Protein AF-A0A960HFF9-F1 (afdb_monomer)

Structure (mmCIF, N/CA/C/O backbone):
data_AF-A0A960HFF9-F1
#
_entry.id   AF-A0A960HFF9-F1
#
loop_
_atom_site.group_PDB
_atom_site.id
_atom_site.type_symbol
_atom_site.label_atom_id
_atom_site.label_alt_id
_atom_site.label_comp_id
_atom_site.label_asym_id
_atom_site.label_entity_id
_atom_site.label_seq_id
_atom_site.pdbx_PDB_ins_code
_atom_site.Cartn_x
_atom_site.Cartn_y
_atom_site.Cartn_z
_atom_site.occupancy
_atom_site.B_iso_or_equiv
_atom_site.auth_seq_id
_atom_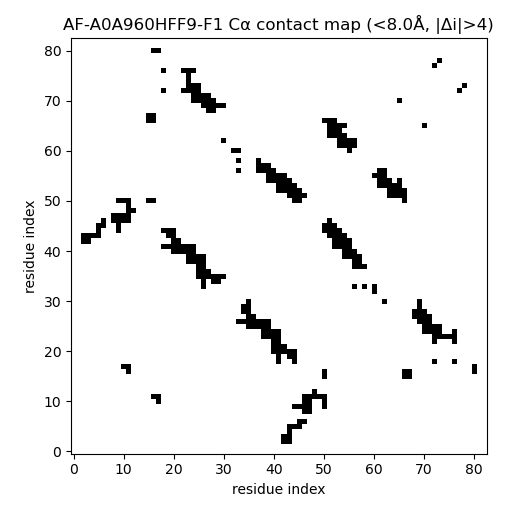site.auth_comp_id
_atom_site.auth_asym_id
_atom_site.auth_atom_id
_atom_site.pdbx_PDB_model_num
ATOM 1 N N . MET A 1 1 ? -10.824 12.114 -2.373 1.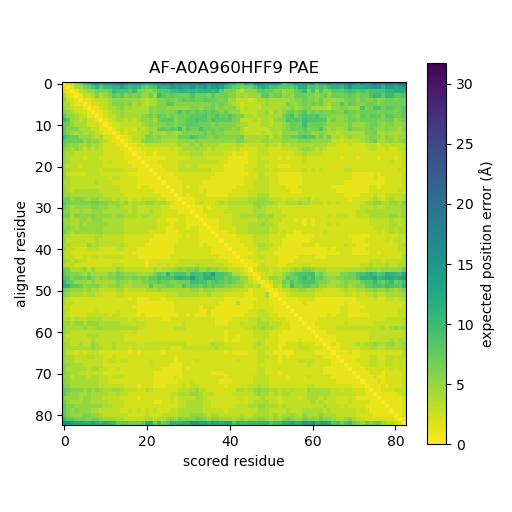00 64.19 1 MET A N 1
ATOM 2 C CA . MET A 1 1 ? -9.573 11.365 -2.142 1.00 64.19 1 MET A CA 1
ATOM 3 C C . MET A 1 1 ? -8.615 11.679 -3.280 1.00 64.19 1 MET A C 1
ATOM 5 O O . MET A 1 1 ? -8.967 11.426 -4.426 1.00 64.19 1 MET A O 1
ATOM 9 N N . THR A 1 2 ? -7.482 12.319 -2.999 1.00 75.75 2 THR A N 1
ATOM 10 C CA . THR A 1 2 ? -6.600 12.872 -4.043 1.00 75.75 2 THR A CA 1
ATOM 11 C C . THR A 1 2 ? -5.533 11.853 -4.427 1.00 75.75 2 THR A C 1
ATOM 13 O O . THR A 1 2 ? -4.727 11.462 -3.585 1.00 75.75 2 THR A O 1
ATOM 16 N N . ILE A 1 3 ? -5.520 11.424 -5.690 1.00 80.31 3 ILE A N 1
ATOM 17 C CA . ILE A 1 3 ? -4.472 10.556 -6.243 1.00 80.31 3 ILE A CA 1
ATOM 18 C C . ILE A 1 3 ? -3.415 11.457 -6.875 1.00 80.31 3 ILE A C 1
ATOM 20 O O . ILE A 1 3 ? -3.714 12.241 -7.773 1.00 80.31 3 ILE A O 1
ATOM 24 N N . TRP A 1 4 ? -2.186 11.353 -6.383 1.00 82.62 4 TRP A N 1
ATOM 25 C CA . TRP A 1 4 ? -1.062 12.153 -6.856 1.00 82.62 4 TRP A CA 1
ATOM 26 C C . TRP A 1 4 ? -0.366 11.424 -8.000 1.00 82.62 4 TRP A C 1
ATOM 28 O O . TRP A 1 4 ? -0.271 10.194 -7.993 1.00 82.62 4 TRP A O 1
ATOM 38 N N . LYS A 1 5 ? 0.141 12.172 -8.982 1.00 8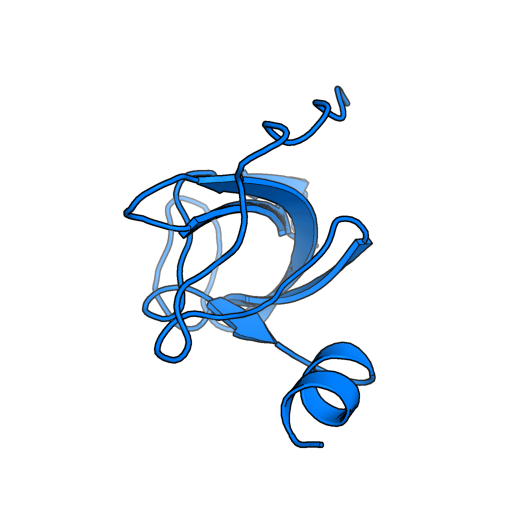6.56 5 LYS A N 1
ATOM 39 C CA . LYS A 1 5 ? 0.990 11.587 -10.020 1.00 86.56 5 LYS A CA 1
ATOM 40 C C . LYS A 1 5 ? 2.350 11.230 -9.395 1.00 86.56 5 LYS A C 1
ATOM 42 O O . LYS A 1 5 ? 2.937 12.099 -8.749 1.00 86.56 5 LYS A O 1
ATOM 47 N N . PRO A 1 6 ? 2.856 9.995 -9.568 1.00 86.69 6 PRO A N 1
ATOM 48 C CA . PRO A 1 6 ? 4.218 9.646 -9.177 1.00 86.69 6 PRO A CA 1
ATOM 49 C C . PRO A 1 6 ? 5.248 10.564 -9.831 1.00 86.69 6 PRO A C 1
ATOM 51 O O . PRO A 1 6 ? 5.040 11.037 -10.954 1.00 86.69 6 PRO A O 1
ATOM 54 N N . HIS A 1 7 ? 6.374 10.782 -9.156 1.00 85.38 7 HIS A N 1
ATOM 55 C CA . HIS A 1 7 ? 7.513 11.440 -9.777 1.00 85.38 7 HIS A CA 1
ATOM 56 C C . HIS A 1 7 ? 8.023 10.597 -10.958 1.00 85.38 7 HIS A C 1
ATOM 58 O O . HIS A 1 7 ? 8.016 9.370 -10.899 1.00 85.38 7 HIS A O 1
ATOM 64 N N . ALA A 1 8 ? 8.483 11.243 -12.034 1.00 84.94 8 ALA A N 1
ATOM 65 C CA . ALA A 1 8 ? 8.905 10.541 -13.254 1.00 84.94 8 ALA A CA 1
ATOM 66 C C . ALA A 1 8 ? 10.097 9.592 -13.033 1.00 84.94 8 ALA A C 1
ATOM 68 O O . ALA A 1 8 ? 10.275 8.640 -13.782 1.00 84.94 8 ALA A O 1
ATOM 69 N N . LEU A 1 9 ? 10.892 9.858 -11.995 1.00 84.12 9 LEU A N 1
ATOM 70 C CA . LEU A 1 9 ? 12.057 9.061 -11.611 1.00 84.12 9 LEU A CA 1
ATOM 71 C C . LEU A 1 9 ? 11.785 8.117 -10.426 1.00 84.12 9 LEU A C 1
ATOM 73 O O . LEU A 1 9 ? 12.731 7.648 -9.803 1.00 84.12 9 LEU A O 1
ATOM 77 N N . ALA A 1 10 ? 10.516 7.870 -10.084 1.00 84.81 10 ALA A N 1
ATOM 78 C CA . ALA A 1 10 ? 10.131 6.959 -9.005 1.00 84.81 10 ALA A CA 1
ATOM 79 C C . ALA A 1 10 ? 10.236 5.491 -9.428 1.00 84.81 10 ALA A C 1
ATOM 81 O O . ALA A 1 10 ? 9.246 4.759 -9.451 1.00 84.81 10 ALA A O 1
ATOM 82 N N . THR A 1 11 ? 11.451 5.093 -9.788 1.00 85.38 11 THR A N 1
ATOM 83 C CA . THR A 1 11 ? 11.804 3.717 -10.108 1.00 85.38 11 THR A CA 1
ATOM 84 C C . THR A 1 11 ? 12.464 3.101 -8.875 1.00 85.38 11 THR A C 1
ATOM 86 O O . THR A 1 11 ? 13.548 3.551 -8.503 1.00 85.38 11 THR A O 1
ATOM 89 N N . PRO A 1 12 ? 11.841 2.103 -8.227 1.00 86.88 12 PRO A N 1
ATOM 90 C CA . PRO A 1 12 ? 12.421 1.456 -7.058 1.00 86.88 12 PRO A CA 1
ATOM 91 C C . PRO A 1 12 ? 13.710 0.706 -7.405 1.00 86.88 12 PRO A C 1
ATOM 93 O O . PRO A 1 12 ? 13.877 0.190 -8.514 1.00 86.88 12 PRO A O 1
ATOM 96 N N . HIS A 1 13 ? 14.614 0.620 -6.430 1.00 87.38 13 HIS A N 1
ATOM 97 C CA . HIS A 1 13 ? 15.786 -0.246 -6.527 1.00 87.38 13 HIS A CA 1
ATOM 98 C C . HIS A 1 13 ? 15.389 -1.730 -6.455 1.00 87.38 13 HIS A C 1
ATOM 100 O O . HIS A 1 13 ? 14.301 -2.074 -5.998 1.00 87.38 13 HIS A O 1
ATOM 106 N N . ALA A 1 14 ? 16.276 -2.620 -6.910 1.00 85.62 14 ALA A N 1
ATOM 107 C CA . ALA A 1 14 ? 15.994 -4.057 -7.009 1.00 85.62 14 ALA A CA 1
ATOM 108 C C . ALA A 1 14 ? 15.681 -4.731 -5.657 1.00 85.62 14 ALA A C 1
ATOM 110 O O . ALA A 1 14 ? 15.037 -5.775 -5.623 1.00 85.62 14 ALA A O 1
ATOM 111 N N . ASP A 1 15 ? 16.135 -4.143 -4.551 1.00 87.12 15 ASP A N 1
ATOM 112 C CA . ASP A 1 15 ? 15.906 -4.588 -3.175 1.00 87.12 15 ASP A CA 1
ATOM 113 C C . ASP A 1 15 ? 14.658 -3.961 -2.528 1.00 87.12 15 ASP A C 1
ATOM 115 O O . ASP A 1 15 ? 14.409 -4.170 -1.339 1.00 87.12 15 ASP A O 1
ATOM 119 N N . GLN A 1 16 ? 13.892 -3.177 -3.289 1.00 90.56 16 GLN A N 1
ATOM 120 C CA . GLN A 1 16 ? 12.662 -2.524 -2.859 1.00 90.56 16 GLN A CA 1
ATOM 121 C C . GLN A 1 16 ? 11.457 -3.142 -3.571 1.00 90.56 16 GLN A C 1
ATOM 123 O O . GLN A 1 16 ? 11.559 -3.752 -4.635 1.00 90.56 16 GLN A O 1
ATOM 128 N N . LEU A 1 17 ? 10.271 -2.963 -2.990 1.00 92.88 17 LEU A N 1
ATOM 129 C CA . LEU A 1 17 ? 9.044 -3.383 -3.658 1.00 92.88 17 LEU A CA 1
ATOM 130 C C . LEU A 1 17 ? 8.843 -2.570 -4.953 1.00 92.88 17 LEU A C 1
ATOM 132 O O . LEU A 1 17 ? 9.088 -1.370 -4.983 1.00 92.88 17 LEU A O 1
ATOM 136 N N . ASP A 1 18 ? 8.334 -3.205 -6.012 1.00 93.75 18 ASP A N 1
ATOM 137 C CA . ASP A 1 18 ? 7.835 -2.520 -7.219 1.00 93.75 18 ASP A CA 1
ATOM 138 C C . ASP A 1 18 ? 6.298 -2.469 -7.208 1.00 93.75 18 ASP A C 1
ATOM 140 O O . ASP A 1 18 ? 5.601 -3.097 -8.018 1.00 93.75 18 ASP A O 1
ATOM 144 N N . LEU A 1 19 ? 5.736 -1.779 -6.206 1.00 94.81 19 LEU A N 1
ATOM 145 C CA . LEU A 1 19 ? 4.291 -1.539 -6.145 1.00 94.81 19 LEU A CA 1
ATOM 146 C C . LEU A 1 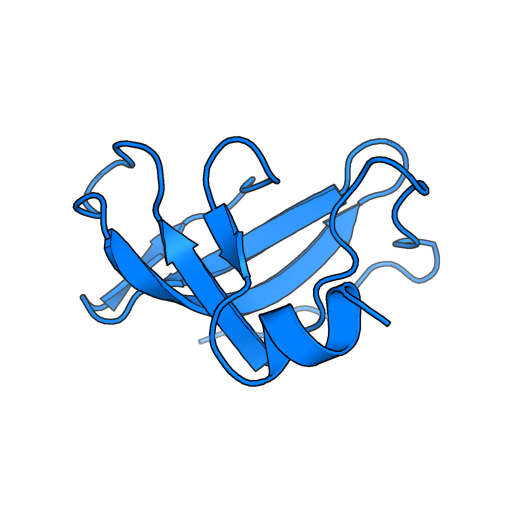19 ? 3.885 -0.347 -7.009 1.00 94.81 19 LEU A C 1
ATOM 148 O O . LEU A 1 19 ? 4.583 0.659 -7.117 1.00 94.81 19 LEU A O 1
ATOM 152 N N . ARG A 1 20 ? 2.673 -0.438 -7.546 1.00 93.75 20 ARG A N 1
ATOM 153 C CA . ARG A 1 20 ? 2.028 0.555 -8.400 1.00 93.75 20 ARG A CA 1
ATOM 154 C C . ARG A 1 20 ? 0.716 1.001 -7.776 1.00 93.75 20 ARG A C 1
ATOM 156 O O . ARG A 1 20 ? 0.135 0.316 -6.934 1.00 93.75 20 ARG A O 1
ATOM 163 N N . ILE A 1 21 ? 0.214 2.148 -8.223 1.00 94.62 21 ILE A N 1
ATOM 164 C CA . ILE A 1 21 ? -1.113 2.628 -7.825 1.00 94.62 21 ILE A CA 1
ATOM 165 C C . ILE A 1 21 ? -2.158 1.549 -8.149 1.00 94.62 21 ILE A C 1
ATOM 167 O O . ILE A 1 21 ? -2.205 1.027 -9.260 1.00 94.62 21 ILE A O 1
ATOM 171 N N . GLY A 1 22 ? -3.001 1.225 -7.168 1.00 95.00 22 GLY A N 1
ATOM 172 C CA . GLY A 1 22 ? -4.036 0.196 -7.267 1.00 95.00 22 GLY A CA 1
ATOM 173 C C . GLY A 1 22 ? -3.626 -1.184 -6.754 1.00 95.00 22 GLY A C 1
ATOM 174 O O . GLY A 1 22 ? -4.509 -2.019 -6.540 1.00 95.00 22 GLY A O 1
ATOM 175 N N . ASP A 1 23 ? -2.339 -1.420 -6.496 1.00 97.19 23 ASP A N 1
ATOM 176 C CA . ASP A 1 23 ? -1.884 -2.695 -5.952 1.00 97.19 23 ASP A CA 1
ATOM 177 C C . ASP A 1 23 ? -2.447 -2.965 -4.560 1.00 97.19 23 ASP A C 1
ATOM 179 O O . ASP A 1 23 ? -2.641 -2.064 -3.739 1.00 97.19 23 ASP A O 1
ATOM 183 N N . ARG A 1 24 ? -2.711 -4.247 -4.308 1.00 98.06 24 ARG A N 1
ATOM 184 C CA . ARG A 1 24 ? -3.180 -4.747 -3.017 1.00 98.06 24 ARG A CA 1
ATOM 185 C C . ARG A 1 24 ? -2.009 -5.116 -2.126 1.00 98.06 24 ARG A C 1
ATOM 187 O O . ARG A 1 24 ? -1.113 -5.851 -2.554 1.00 98.06 24 ARG A O 1
ATOM 194 N N . VAL A 1 25 ? -2.081 -4.640 -0.892 1.00 98.19 25 VAL A N 1
ATOM 195 C CA . VAL A 1 25 ? -1.095 -4.881 0.160 1.00 98.19 25 VAL A CA 1
ATOM 196 C C . VAL A 1 25 ? -1.792 -5.202 1.475 1.00 98.19 25 VAL A C 1
ATOM 198 O O . VAL A 1 25 ? -3.007 -5.052 1.593 1.00 98.19 25 VAL A O 1
ATOM 201 N N . GLU A 1 26 ? -1.017 -5.629 2.456 1.00 98.12 26 GLU A N 1
ATOM 202 C CA . GLU A 1 26 ? -1.445 -5.874 3.828 1.00 98.12 26 GLU A CA 1
ATOM 203 C C . GLU A 1 26 ? -0.409 -5.286 4.789 1.00 98.12 26 GLU A C 1
ATOM 205 O O . GLU A 1 26 ? 0.791 -5.353 4.501 1.00 98.12 26 GLU A O 1
ATOM 210 N N . SER A 1 27 ? -0.853 -4.701 5.905 1.00 98.00 27 SER A N 1
ATOM 211 C CA . SER A 1 27 ? 0.049 -4.250 6.969 1.00 98.00 27 SER A CA 1
ATOM 212 C C . SER A 1 27 ? 0.704 -5.443 7.669 1.00 98.00 27 SER A C 1
ATOM 214 O O . SER A 1 27 ? 0.043 -6.411 8.035 1.00 98.00 27 SER A O 1
ATOM 216 N N . ILE A 1 28 ? 2.014 -5.366 7.883 1.00 97.75 28 ILE A N 1
ATOM 217 C CA . ILE A 1 28 ? 2.803 -6.371 8.623 1.00 97.75 28 ILE A CA 1
ATOM 218 C C . ILE A 1 28 ? 3.463 -5.795 9.879 1.00 97.75 28 ILE A C 1
ATOM 220 O O . ILE A 1 28 ? 4.175 -6.501 10.582 1.00 97.75 28 ILE A O 1
ATOM 224 N N . ALA A 1 29 ? 3.225 -4.514 10.144 1.00 95.06 29 ALA A N 1
ATOM 225 C CA . ALA A 1 29 ? 3.651 -3.813 11.341 1.00 95.06 29 ALA A CA 1
ATOM 226 C C . ALA A 1 29 ? 2.443 -3.119 11.976 1.00 95.06 29 ALA A C 1
ATOM 228 O O . ALA A 1 29 ? 1.437 -2.862 11.305 1.00 95.06 29 ALA A O 1
ATOM 229 N N . GLU A 1 30 ? 2.557 -2.793 13.259 1.00 91.19 30 GLU A N 1
ATOM 230 C CA . GLU A 1 30 ? 1.610 -1.901 13.917 1.00 91.19 30 GLU A CA 1
ATOM 231 C C . GLU A 1 30 ? 1.788 -0.488 13.360 1.00 91.19 30 GLU A C 1
ATOM 233 O O . GLU A 1 30 ? 2.859 0.109 13.475 1.00 91.19 30 GLU A O 1
ATOM 238 N N . LEU A 1 31 ? 0.741 0.041 12.727 1.00 95.06 31 LEU A N 1
ATOM 239 C CA . LEU A 1 31 ? 0.717 1.422 12.257 1.00 95.06 31 LEU A CA 1
ATOM 240 C C . LEU A 1 31 ? -0.345 2.201 13.041 1.00 95.06 31 LEU A C 1
ATOM 242 O O . LEU A 1 31 ? -1.341 1.616 13.480 1.00 95.06 31 LEU A O 1
ATOM 246 N N . PRO A 1 32 ? -0.193 3.527 13.181 1.00 95.25 32 PRO A N 1
ATOM 247 C CA . PRO A 1 32 ? -1.192 4.360 13.838 1.00 95.25 32 PRO A CA 1
ATOM 248 C C . PRO A 1 32 ? -2.582 4.171 13.218 1.00 95.25 32 PRO A C 1
ATOM 250 O O . PRO A 1 32 ? -2.809 4.488 12.052 1.00 95.25 32 PRO A O 1
ATOM 253 N N . GLY A 1 33 ? -3.514 3.619 13.998 1.00 94.44 33 GLY A N 1
ATOM 254 C CA . GLY A 1 33 ? -4.889 3.379 13.560 1.00 94.44 33 GLY A CA 1
ATOM 255 C C . GLY A 1 33 ? -5.071 2.247 12.542 1.00 94.44 33 GLY A C 1
ATOM 256 O O . GLY A 1 33 ? -6.182 2.079 12.050 1.00 94.44 33 GLY A O 1
ATOM 257 N N . VAL A 1 34 ? -4.041 1.454 12.225 1.00 96.75 34 VAL A N 1
ATOM 258 C CA . VAL A 1 34 ? -4.148 0.298 11.317 1.00 96.75 34 VAL A CA 1
ATOM 259 C C . VAL A 1 34 ? -3.643 -0.954 12.034 1.00 96.75 34 VAL A C 1
ATOM 261 O O . VAL A 1 34 ? -2.432 -1.114 12.206 1.00 96.75 34 VAL A O 1
ATOM 264 N N . PRO A 1 35 ? -4.545 -1.870 12.428 1.00 95.56 35 PRO A N 1
ATOM 265 C CA . PRO A 1 35 ? -4.150 -3.172 12.948 1.00 95.56 35 PRO A CA 1
ATOM 266 C C . PRO A 1 35 ? -3.262 -3.926 11.953 1.00 95.56 35 PRO A C 1
ATOM 268 O O . PRO A 1 35 ? -3.444 -3.816 10.735 1.00 95.56 35 PRO A O 1
ATOM 271 N N . MET A 1 36 ? -2.325 -4.726 12.454 1.00 96.56 36 MET A N 1
ATOM 272 C CA . MET A 1 36 ? -1.555 -5.646 11.614 1.00 96.56 36 MET A CA 1
ATOM 273 C C . MET A 1 36 ? -2.498 -6.628 10.894 1.00 96.56 36 MET A C 1
ATOM 275 O O . MET A 1 36 ? -3.503 -7.056 11.459 1.00 96.56 36 MET A O 1
ATOM 279 N N . GLY A 1 37 ? -2.197 -6.975 9.642 1.00 97.12 37 GLY A N 1
ATOM 280 C CA . GLY A 1 37 ? -3.056 -7.813 8.801 1.00 97.12 37 GLY A CA 1
ATOM 281 C C . GLY A 1 37 ? -4.173 -7.046 8.087 1.00 97.12 37 GLY A C 1
ATOM 282 O O . GLY A 1 37 ? -4.988 -7.632 7.377 1.00 97.12 37 GLY A O 1
ATOM 283 N N . THR A 1 38 ? -4.244 -5.721 8.237 1.00 97.75 38 THR A N 1
ATOM 284 C CA . THR A 1 38 ? -5.264 -4.935 7.539 1.00 97.75 38 THR A CA 1
ATOM 285 C C . THR A 1 38 ? -4.897 -4.819 6.066 1.00 97.75 38 THR A C 1
ATOM 287 O O . THR A 1 38 ? -3.842 -4.296 5.698 1.00 97.75 38 THR A O 1
ATOM 290 N N . ALA A 1 39 ? -5.796 -5.277 5.198 1.00 98.00 39 ALA A N 1
ATOM 291 C CA . ALA A 1 39 ? -5.638 -5.131 3.760 1.00 98.00 39 ALA A CA 1
ATOM 292 C C . ALA A 1 39 ? -5.773 -3.663 3.332 1.00 98.00 39 ALA A C 1
ATOM 294 O O . ALA A 1 39 ? -6.581 -2.908 3.872 1.00 98.00 39 ALA A O 1
ATOM 295 N N . GLY A 1 40 ? -5.030 -3.268 2.304 1.00 97.50 40 GLY A N 1
ATOM 296 C CA . GLY A 1 40 ? -5.051 -1.919 1.759 1.00 97.50 40 GLY A CA 1
ATOM 297 C C . GLY A 1 40 ? -4.835 -1.870 0.252 1.00 97.50 40 GLY A C 1
ATOM 298 O O . GLY A 1 40 ? -4.576 -2.881 -0.413 1.00 97.50 40 GLY A O 1
ATOM 299 N N . ARG A 1 41 ? -4.985 -0.666 -0.299 1.00 97.69 41 ARG A N 1
ATOM 300 C CA . ARG A 1 41 ? -4.738 -0.346 -1.704 1.00 97.69 41 ARG A CA 1
ATOM 301 C C . ARG A 1 41 ? -3.752 0.807 -1.819 1.00 97.69 41 ARG A C 1
ATOM 303 O O . ARG A 1 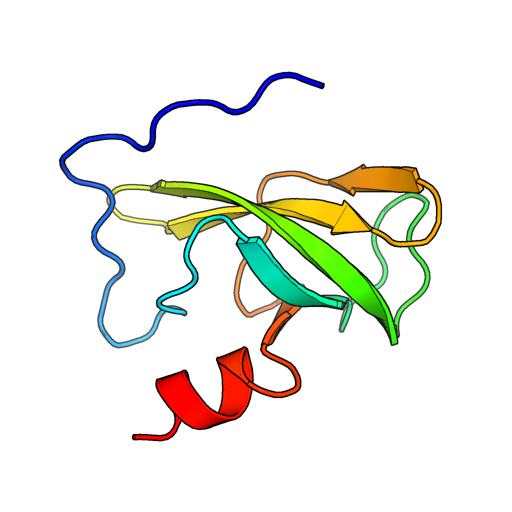41 ? -3.966 1.861 -1.225 1.00 97.69 41 ARG A O 1
ATOM 310 N N . VAL A 1 42 ? -2.720 0.627 -2.637 1.00 97.00 42 VAL A N 1
ATOM 311 C CA . VAL A 1 42 ? -1.734 1.672 -2.931 1.00 97.00 42 VAL A CA 1
ATOM 312 C C . VAL A 1 42 ? -2.402 2.821 -3.692 1.00 97.00 42 VAL A C 1
ATOM 314 O O . VAL A 1 42 ? -3.079 2.617 -4.701 1.00 97.00 42 VAL A O 1
ATOM 317 N N . LEU A 1 43 ? -2.207 4.037 -3.200 1.00 95.81 43 LEU A N 1
ATOM 318 C CA . LEU A 1 43 ? -2.695 5.293 -3.775 1.00 95.81 43 LEU A CA 1
ATOM 319 C C . LEU A 1 43 ? -1.591 6.081 -4.462 1.00 95.81 43 LEU A C 1
ATOM 321 O O . LEU A 1 43 ? -1.854 6.819 -5.405 1.00 95.81 43 LEU A O 1
ATOM 325 N N . LEU A 1 44 ? -0.368 5.936 -3.963 1.00 94.62 44 LEU A N 1
ATOM 326 C CA . LEU A 1 44 ? 0.817 6.578 -4.494 1.00 94.62 44 LEU A CA 1
ATOM 327 C C . LEU A 1 44 ? 1.993 5.633 -4.293 1.00 94.62 44 LEU A C 1
ATOM 329 O O . LEU A 1 44 ? 2.181 5.112 -3.198 1.00 94.62 44 LEU A O 1
ATOM 333 N N . ALA A 1 45 ? 2.767 5.452 -5.352 1.00 93.44 45 ALA A N 1
ATOM 334 C CA . ALA A 1 45 ? 4.086 4.852 -5.322 1.00 93.44 45 ALA A CA 1
ATOM 335 C C . ALA A 1 45 ? 5.056 5.949 -5.747 1.00 93.44 45 ALA A C 1
ATOM 337 O O . ALA A 1 45 ? 5.049 6.334 -6.913 1.00 93.44 45 ALA A O 1
ATOM 338 N N . ASN A 1 46 ? 5.806 6.520 -4.808 1.00 90.88 46 ASN A N 1
ATOM 339 C CA . ASN A 1 46 ? 6.700 7.634 -5.101 1.00 90.88 46 ASN A CA 1
ATOM 340 C C 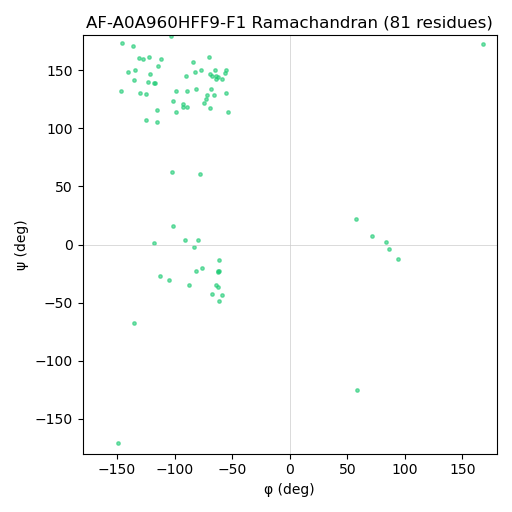. ASN A 1 46 ? 8.013 7.509 -4.331 1.00 90.88 46 ASN A C 1
ATOM 342 O O . ASN A 1 46 ? 8.027 7.009 -3.216 1.00 90.88 46 ASN A O 1
ATOM 346 N N . GLY A 1 47 ? 9.108 7.987 -4.901 1.00 82.50 47 GLY A N 1
ATOM 347 C CA . GLY A 1 47 ? 10.432 7.844 -4.308 1.00 82.50 47 GLY A CA 1
ATOM 348 C C . GLY A 1 47 ? 11.524 8.217 -5.296 1.00 82.50 47 GLY A C 1
ATOM 349 O O . GLY A 1 47 ? 11.237 8.481 -6.457 1.00 82.50 47 GLY A O 1
ATOM 350 N N . PHE A 1 48 ? 12.767 8.269 -4.830 1.00 72.12 48 PHE A N 1
ATOM 351 C CA . PHE A 1 48 ? 13.939 8.353 -5.709 1.00 72.12 48 PHE A CA 1
ATOM 352 C C . PHE A 1 48 ? 15.006 7.376 -5.211 1.00 72.12 48 PHE A C 1
ATOM 354 O O . PHE A 1 48 ? 15.189 6.336 -5.818 1.00 72.12 48 PHE A O 1
ATOM 361 N N . ASN A 1 49 ? 15.597 7.636 -4.036 1.00 76.50 49 ASN A N 1
ATOM 362 C CA . ASN A 1 49 ? 16.443 6.655 -3.331 1.00 76.50 49 ASN A CA 1
ATOM 363 C C . ASN A 1 49 ? 15.626 5.725 -2.412 1.00 76.50 49 ASN A C 1
ATOM 365 O O . ASN A 1 49 ? 15.927 4.543 -2.258 1.00 76.50 49 ASN A O 1
ATOM 369 N N . TRP A 1 50 ? 14.566 6.254 -1.791 1.00 82.19 50 TRP A N 1
ATOM 370 C CA . TRP A 1 50 ? 13.640 5.472 -0.973 1.00 82.19 50 TRP A CA 1
ATOM 371 C C . TRP A 1 50 ? 12.263 5.474 -1.604 1.00 82.19 50 TRP A C 1
ATOM 373 O O . TRP A 1 50 ? 11.624 6.526 -1.693 1.00 82.19 50 TRP A O 1
ATOM 383 N N . GLN A 1 51 ? 11.807 4.297 -2.017 1.00 89.88 51 GLN A N 1
ATOM 384 C CA . GLN A 1 51 ? 10.442 4.117 -2.470 1.00 89.88 51 GLN A CA 1
ATOM 385 C C . GLN A 1 51 ? 9.482 4.171 -1.275 1.00 89.88 51 GLN A C 1
ATOM 387 O O . GLN A 1 51 ? 9.636 3.438 -0.299 1.00 89.88 51 GLN A O 1
ATOM 392 N N . ARG A 1 52 ? 8.493 5.061 -1.355 1.00 93.62 52 ARG A N 1
ATOM 393 C CA . ARG A 1 52 ? 7.472 5.311 -0.338 1.00 93.62 52 ARG A CA 1
ATOM 394 C C . ARG A 1 52 ? 6.083 5.127 -0.920 1.00 93.62 52 ARG A C 1
ATOM 396 O O . ARG A 1 52 ? 5.772 5.562 -2.035 1.00 93.62 52 ARG A O 1
ATOM 403 N N . TYR A 1 53 ? 5.221 4.515 -0.123 1.00 95.81 53 TYR A N 1
ATOM 404 C CA . TYR A 1 53 ? 3.848 4.242 -0.506 1.00 95.81 53 TYR A CA 1
ATOM 405 C C . TYR A 1 53 ? 2.862 4.977 0.381 1.00 95.81 53 TYR A C 1
ATOM 407 O O . TYR A 1 53 ? 3.001 5.007 1.603 1.00 95.81 53 TYR A O 1
ATOM 415 N N . ARG A 1 54 ? 1.819 5.519 -0.250 1.00 96.25 54 ARG A N 1
ATOM 416 C CA . ARG A 1 54 ? 0.567 5.842 0.440 1.00 96.25 54 ARG A CA 1
ATOM 417 C C . ARG A 1 54 ? -0.426 4.737 0.186 1.00 96.25 54 ARG A C 1
ATOM 419 O O . ARG A 1 54 ? -0.623 4.344 -0.964 1.00 96.25 54 ARG A O 1
ATOM 426 N N . VAL A 1 55 ? -1.063 4.265 1.244 1.00 97.44 55 VAL A N 1
ATOM 427 C CA . VAL A 1 55 ? -2.013 3.159 1.204 1.00 97.44 55 VAL A CA 1
ATOM 428 C C . VAL A 1 55 ? -3.279 3.580 1.928 1.00 97.44 55 VAL A C 1
ATOM 430 O O . VAL A 1 55 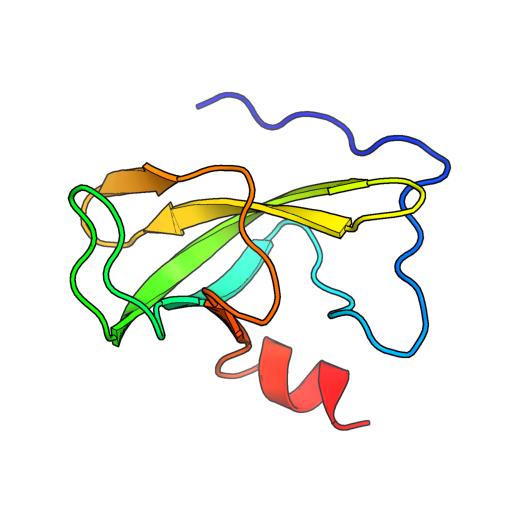? -3.221 4.054 3.059 1.00 97.44 55 VAL A O 1
ATOM 433 N N . LEU A 1 56 ? -4.423 3.373 1.277 1.00 97.62 56 LEU A N 1
ATOM 434 C CA . LEU A 1 56 ? -5.714 3.372 1.954 1.00 97.62 56 LEU A CA 1
ATOM 435 C C . LEU A 1 56 ? -6.007 1.962 2.435 1.00 97.62 56 LEU A C 1
ATOM 437 O O . LEU A 1 56 ? -6.140 1.044 1.620 1.00 97.62 56 LEU A O 1
ATOM 441 N N . PHE A 1 57 ? -6.137 1.807 3.742 1.00 97.75 57 PHE A N 1
ATOM 442 C CA . PHE A 1 57 ? -6.506 0.553 4.369 1.00 97.75 57 PHE A CA 1
ATOM 443 C C . PHE A 1 57 ? -8.021 0.352 4.389 1.00 97.75 57 PHE A C 1
ATOM 445 O O . PHE A 1 57 ? -8.809 1.294 4.298 1.00 97.75 57 PHE A O 1
ATOM 452 N N . ALA A 1 58 ? -8.441 -0.908 4.490 1.00 97.00 58 ALA A N 1
ATOM 453 C CA . ALA A 1 58 ? -9.846 -1.311 4.474 1.00 97.00 58 ALA A CA 1
ATOM 454 C C . ALA A 1 58 ? -10.653 -0.731 5.648 1.00 97.00 58 ALA A C 1
ATOM 456 O O . ALA A 1 58 ? -11.865 -0.583 5.541 1.00 97.00 58 ALA A O 1
ATOM 457 N N . ASN A 1 59 ? -9.981 -0.363 6.739 1.00 95.56 59 ASN A N 1
ATOM 458 C CA . ASN A 1 59 ? -10.572 0.326 7.884 1.00 95.56 59 ASN A CA 1
ATOM 459 C C . ASN A 1 59 ? -10.759 1.844 7.664 1.00 95.56 59 ASN A C 1
ATOM 461 O O . ASN A 1 59 ? -11.156 2.548 8.587 1.00 95.56 59 ASN A O 1
ATOM 465 N N . GLY A 1 60 ? -10.458 2.356 6.466 1.00 95.31 60 GLY A N 1
ATOM 466 C CA . GLY A 1 60 ? -10.627 3.761 6.095 1.00 95.31 60 GLY A CA 1
ATOM 467 C C . GLY A 1 60 ? -9.445 4.664 6.446 1.00 95.31 60 GLY A C 1
ATOM 468 O O . GLY A 1 60 ? -9.459 5.834 6.069 1.00 95.31 60 GLY A O 1
ATOM 469 N N . VAL A 1 61 ? -8.415 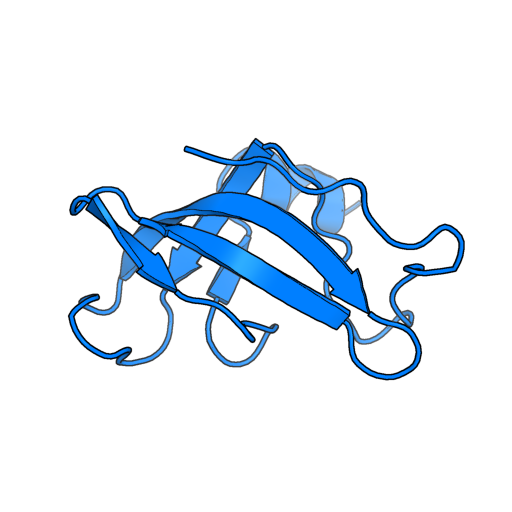4.145 7.120 1.00 96.62 61 VAL A N 1
ATOM 470 C CA . VAL A 1 61 ? -7.218 4.919 7.464 1.00 96.62 61 VAL A CA 1
ATOM 471 C C . VAL A 1 61 ? -6.274 4.979 6.271 1.00 96.62 61 VAL A C 1
ATOM 473 O O . VAL A 1 61 ? -5.985 3.973 5.619 1.00 96.62 61 VAL A O 1
ATOM 476 N N . GLU A 1 62 ? -5.774 6.176 5.992 1.00 96.00 62 GLU A N 1
ATOM 477 C CA . GLU A 1 62 ? -4.724 6.387 5.009 1.00 96.00 62 GLU A CA 1
ATOM 478 C C . GLU A 1 62 ? -3.384 6.563 5.722 1.00 96.00 62 GLU A C 1
ATOM 480 O O . GLU A 1 62 ? -3.240 7.462 6.548 1.00 96.00 62 GLU A O 1
ATOM 485 N N . ALA A 1 63 ? -2.402 5.728 5.388 1.00 96.00 63 ALA A N 1
ATOM 486 C CA . ALA A 1 63 ? -1.043 5.872 5.899 1.00 96.00 63 ALA A CA 1
ATOM 487 C C . ALA A 1 63 ? -0.060 6.124 4.752 1.00 96.00 63 ALA A C 1
ATOM 489 O O . ALA A 1 63 ? -0.161 5.522 3.678 1.00 96.00 63 ALA A O 1
ATOM 490 N N . GLY A 1 64 ? 0.875 7.040 4.993 1.00 94.69 64 GLY A N 1
ATOM 491 C CA . GLY A 1 64 ? 1.976 7.373 4.096 1.00 94.69 64 GLY A CA 1
ATOM 492 C C . GLY A 1 64 ? 3.301 6.770 4.545 1.00 94.69 64 GLY A C 1
ATOM 493 O O . GLY A 1 64 ? 3.376 6.086 5.561 1.00 94.69 64 GLY A O 1
ATOM 494 N N . ASP A 1 65 ? 4.337 7.039 3.752 1.00 93.00 65 ASP A N 1
ATOM 495 C CA . ASP A 1 65 ? 5.728 6.659 4.017 1.00 93.00 65 ASP A CA 1
ATOM 496 C C . ASP A 1 65 ? 5.987 5.158 4.220 1.00 93.00 65 ASP A C 1
ATOM 498 O O . ASP A 1 65 ? 7.012 4.756 4.775 1.00 93.00 65 ASP A O 1
ATOM 502 N N . LEU A 1 66 ? 5.093 4.311 3.708 1.00 95.69 66 LEU A N 1
ATOM 503 C CA . LEU A 1 66 ? 5.199 2.866 3.860 1.00 95.69 66 LEU A CA 1
ATOM 504 C C . LEU A 1 66 ? 6.243 2.277 2.911 1.00 95.69 66 LEU A C 1
ATOM 506 O O . LEU A 1 66 ? 6.461 2.795 1.816 1.00 95.69 66 LEU A O 1
ATOM 510 N N . ASP A 1 67 ? 6.854 1.175 3.333 1.00 94.75 67 ASP A N 1
ATOM 511 C CA . ASP A 1 67 ? 7.846 0.409 2.583 1.00 94.75 67 ASP A CA 1
ATOM 512 C C . ASP A 1 67 ? 7.752 -1.083 2.964 1.00 94.75 67 ASP A C 1
ATOM 514 O O . ASP A 1 67 ? 6.830 -1.514 3.658 1.00 94.75 67 ASP A O 1
ATOM 518 N N . GLN A 1 68 ? 8.705 -1.894 2.510 1.00 94.12 68 GLN A N 1
ATOM 519 C CA . GLN A 1 68 ? 8.719 -3.341 2.749 1.00 94.12 68 GLN A CA 1
ATOM 520 C C . GLN A 1 68 ? 8.796 -3.777 4.216 1.00 94.12 68 GLN A C 1
ATOM 522 O O . GLN A 1 68 ? 8.575 -4.947 4.515 1.00 94.12 68 GLN A O 1
ATOM 527 N N . ARG A 1 69 ? 9.114 -2.865 5.139 1.00 94.75 69 ARG A N 1
ATOM 528 C CA . ARG A 1 69 ? 9.127 -3.127 6.584 1.00 94.75 69 ARG A CA 1
ATOM 529 C C . ARG A 1 69 ? 7.732 -3.036 7.189 1.00 94.75 69 ARG A C 1
ATOM 531 O O . ARG A 1 69 ? 7.500 -3.587 8.258 1.00 94.75 69 ARG A O 1
ATOM 538 N N . THR A 1 70 ? 6.817 -2.321 6.537 1.00 96.75 70 THR A N 1
ATOM 539 C CA . THR A 1 70 ? 5.485 -2.024 7.078 1.00 96.75 70 THR A CA 1
ATOM 540 C C . THR A 1 70 ? 4.360 -2.696 6.311 1.00 96.75 70 THR A C 1
ATOM 542 O O . THR A 1 70 ? 3.315 -2.982 6.900 1.00 96.75 70 THR A O 1
ATOM 545 N N . ILE A 1 71 ? 4.558 -2.983 5.021 1.00 97.00 71 ILE A N 1
ATOM 546 C CA . ILE A 1 71 ? 3.552 -3.608 4.161 1.00 97.00 71 ILE A CA 1
ATOM 547 C C . ILE A 1 71 ? 4.132 -4.740 3.317 1.00 97.00 71 ILE A C 1
ATOM 549 O O . ILE A 1 71 ? 5.283 -4.697 2.888 1.00 97.00 71 ILE A O 1
ATOM 553 N N . ARG A 1 72 ? 3.287 -5.726 3.005 1.00 97.31 72 ARG A N 1
ATOM 554 C CA . ARG A 1 72 ? 3.591 -6.779 2.029 1.00 97.31 72 ARG A CA 1
ATOM 555 C C . ARG A 1 72 ? 2.571 -6.811 0.891 1.00 97.31 72 ARG A C 1
ATOM 557 O O . ARG A 1 72 ? 1.391 -6.547 1.130 1.00 97.31 72 ARG A O 1
ATOM 564 N N . PRO A 1 73 ? 2.976 -7.155 -0.343 1.00 97.50 73 PRO A N 1
ATOM 565 C CA . PRO A 1 73 ? 2.039 -7.386 -1.437 1.00 97.50 73 PRO A CA 1
ATOM 566 C C . PRO A 1 73 ? 1.192 -8.637 -1.177 1.00 97.50 73 PRO A C 1
ATOM 568 O O . PRO A 1 73 ? 1.684 -9.632 -0.652 1.00 97.50 73 PRO A O 1
ATOM 571 N N . ILE A 1 74 ? -0.073 -8.616 -1.605 1.00 97.38 74 ILE A N 1
ATOM 572 C CA . ILE A 1 74 ? -0.989 -9.763 -1.480 1.00 97.38 74 ILE A CA 1
ATOM 573 C C . ILE A 1 74 ? -1.697 -10.079 -2.804 1.00 97.38 74 ILE A C 1
ATOM 575 O O . ILE A 1 74 ? -1.781 -9.250 -3.715 1.00 97.38 74 ILE A O 1
ATOM 579 N N . GLY A 1 75 ? -2.218 -11.303 -2.927 1.00 95.25 75 GLY A N 1
ATOM 580 C CA . GLY A 1 75 ? -3.040 -11.732 -4.061 1.00 95.25 75 GLY A CA 1
ATOM 581 C C . GLY A 1 75 ? -2.332 -11.612 -5.416 1.00 95.25 75 GLY A C 1
ATOM 582 O O . GLY A 1 75 ? -1.250 -12.161 -5.621 1.00 95.25 75 GLY A O 1
ATOM 583 N N . ARG A 1 76 ? -2.954 -10.900 -6.368 1.00 93.56 76 ARG A N 1
ATOM 584 C CA . ARG A 1 76 ? -2.395 -10.697 -7.719 1.00 93.56 76 ARG A CA 1
ATOM 585 C C . ARG A 1 76 ? -1.083 -9.904 -7.693 1.00 93.56 76 ARG A C 1
ATOM 587 O O . ARG A 1 76 ? -0.203 -10.204 -8.493 1.00 93.56 76 ARG A O 1
ATOM 594 N N . THR A 1 77 ? -0.943 -8.940 -6.780 1.00 95.62 77 THR A N 1
ATOM 595 C CA . THR A 1 77 ? 0.287 -8.146 -6.635 1.00 95.62 77 THR A CA 1
ATOM 596 C C . THR A 1 77 ? 1.466 -9.043 -6.276 1.00 95.62 77 THR A C 1
ATOM 598 O O . THR A 1 77 ? 2.495 -8.994 -6.939 1.00 95.62 77 THR A O 1
ATOM 601 N N . ALA A 1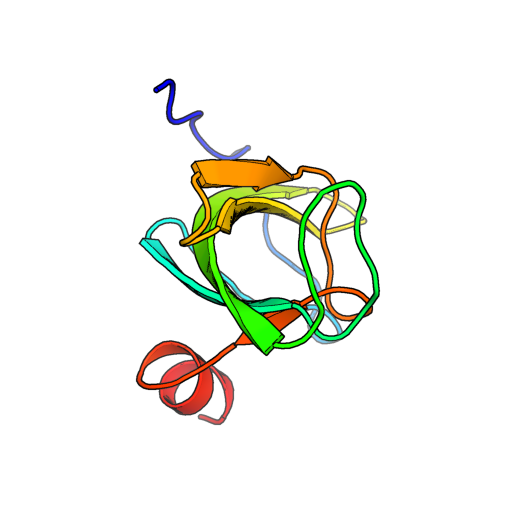 78 ? 1.290 -9.911 -5.273 1.00 94.88 78 ALA A N 1
ATOM 602 C CA . ALA A 1 78 ? 2.330 -10.839 -4.834 1.00 94.88 78 ALA A CA 1
ATOM 603 C C . ALA A 1 78 ? 2.772 -11.768 -5.974 1.00 94.88 78 ALA A C 1
ATOM 605 O O . ALA A 1 78 ? 3.962 -11.932 -6.214 1.00 94.88 78 ALA A O 1
ATOM 606 N N . LYS A 1 79 ? 1.811 -12.303 -6.742 1.00 93.88 79 LYS A N 1
ATOM 607 C CA . LYS A 1 79 ? 2.107 -13.150 -7.908 1.00 93.88 79 LYS A CA 1
ATOM 608 C C . LYS A 1 79 ? 2.896 -12.422 -8.999 1.00 93.88 79 LYS A C 1
ATOM 610 O O . LYS A 1 79 ? 3.719 -13.050 -9.649 1.00 93.88 79 LYS A O 1
ATOM 615 N N . ARG A 1 80 ? 2.634 -11.128 -9.225 1.00 94.69 80 ARG A N 1
ATOM 616 C CA . ARG A 1 80 ? 3.373 -10.321 -10.210 1.00 94.69 80 ARG A CA 1
ATOM 617 C C . ARG A 1 80 ? 4.820 -10.103 -9.777 1.00 94.69 80 ARG A C 1
ATOM 619 O O . ARG A 1 80 ? 5.696 -10.173 -10.620 1.00 94.69 80 ARG A O 1
ATOM 626 N N . LEU A 1 81 ? 5.036 -9.813 -8.496 1.00 91.12 81 LEU A N 1
ATOM 627 C CA . LEU A 1 81 ? 6.362 -9.503 -7.959 1.00 91.12 81 LEU A CA 1
ATOM 628 C C . LEU A 1 81 ? 7.258 -10.733 -7.779 1.00 91.12 81 LEU A C 1
ATOM 630 O O . LEU A 1 81 ? 8.467 -10.585 -7.696 1.00 91.12 81 LEU A O 1
ATOM 634 N N . ALA A 1 82 ? 6.679 -11.932 -7.714 1.00 88.81 82 ALA A N 1
ATOM 635 C CA . ALA A 1 82 ? 7.428 -13.185 -7.629 1.00 88.81 82 ALA A CA 1
ATOM 636 C C . ALA A 1 82 ? 7.920 -13.717 -8.992 1.00 88.81 82 ALA A C 1
ATOM 638 O O . ALA A 1 82 ? 8.530 -14.784 -9.031 1.00 88.81 82 ALA A O 1
ATOM 639 N N . LYS A 1 83 ? 7.591 -13.034 -10.095 1.00 77.94 83 LYS A N 1
ATOM 640 C CA . LYS A 1 83 ? 7.957 -13.416 -11.462 1.00 77.94 83 LYS A CA 1
ATOM 641 C C . LYS A 1 83 ? 9.100 -12.545 -11.960 1.00 77.94 83 LYS A C 1
ATOM 643 O O . LYS A 1 83 ? 9.984 -13.117 -12.630 1.00 77.94 83 LYS A O 1
#

Nearest PDB structures (foldseek):
  4iur-assembly1_B  TM=7.330E-01  e=6.864E-02  Arabidopsis thaliana
  5a1h-assembly3_C  TM=6.772E-01  e=3.084E+00  Homo sapiens
  5y5w-assembly3_C  TM=6.077E-01  e=3.480E+00  Homo sapiens
  8tp8-assembly1_A  TM=5.535E-01  e=6.762E+00  Caulobacter vibrioides NA1000

Solvent-accessible surface area (backbone atoms only — not comparable to full-atom values): 4788 Å² total; per-residue (Å²): 138,88,74,62,82,55,54,94,64,40,58,54,56,94,93,47,70,88,68,48,64,69,36,38,29,28,29,70,33,86,46,95,90,39,63,59,68,42,44,27,33,30,50,32,39,33,35,59,93,60,58,28,27,28,32,42,31,77,89,72,46,73,49,66,79,35,40,78,80,36,37,44,63,36,74,71,43,35,60,60,74,76,105

Mean predicted aligned error: 3.48 Å

pLDDT: mean 92.13, std 6.69, range [64.19, 98.19]

Sequence (83 aa):
MTIWKPHALATPHADQLDLRIGDRVESIAELPGVPMGTAGRVLLANGFNWQRYRVLFANGVEAGDLDQRTIRPIGRTAKRLAK

Radius of gyration: 11.79 Å; Cα contacts (8 Å, |Δi|>4): 172; chains: 1; bounding box: 27×26×27 Å

Foldseek 3Di:
DDQDDADPQLDEDPPWQPDDFQFKKFFCDDDVVHDGRFIWTWRDFYDHHDTKTWTQTPSRDIDIRDTPVTMDGDDPSNVVRVD

Secondary structure (DSSP, 8-state):
-PPPPPPTT----TTS----TT-EEEE-S-BTTB-TT-EEEEEEEE-SSS-EEEEEETTS-EEEEE-TTTEEE-HHHHHHHT-